Protein AF-A0A3A5JLV2-F1 (afdb_monomer_lite)

Radius of gyration: 16.09 Å; chains: 1; bounding box: 44×20×52 Å

Foldseek 3Di:
DDDDDDPPPDPDVVVVVVVVVVVVVVCVVVVHDDADKDWADDPDPPDDTDIDGDDDDDPDPD

Secondary structure (DSSP, 8-state):
-PPPPPTTS-S-HHHHHHHHHHHHHHHHHTT----EEEEE--SSTTSPPEEEEE--------

Sequence (62 aa):
MTTPYHPDDLADRDDFEAHLQHLVAVARDNDIPIEGAYHVRSSEPEEPDYQVEISEIAPGNT

Structure (mmCIF, N/CA/C/O backbone):
data_AF-A0A3A5JLV2-F1
#
_entry.id   AF-A0A3A5JLV2-F1
#
loop_
_atom_site.group_PDB
_atom_site.id
_atom_site.type_symbol
_atom_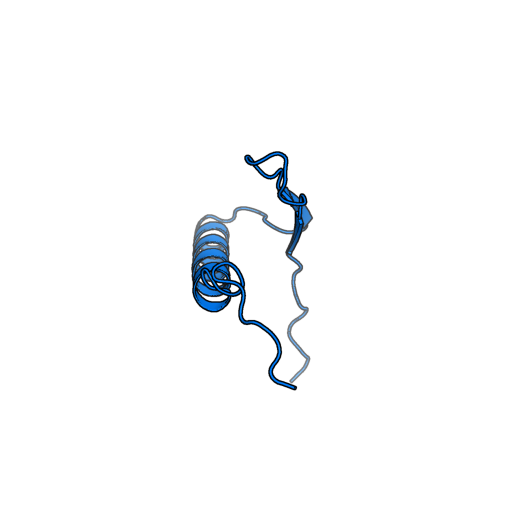site.label_atom_id
_atom_site.label_alt_id
_atom_site.label_comp_id
_atom_site.label_asym_id
_atom_site.label_entity_id
_atom_site.label_seq_id
_atom_site.pdbx_PDB_ins_code
_atom_site.Cartn_x
_atom_site.Cartn_y
_atom_site.Cartn_z
_atom_site.occupancy
_atom_site.B_iso_or_equiv
_atom_site.auth_seq_id
_atom_site.auth_comp_id
_atom_site.auth_asym_id
_atom_site.auth_atom_id
_atom_site.pdbx_PDB_model_num
ATOM 1 N N . MET A 1 1 ? -2.385 -4.338 -38.297 1.00 39.81 1 MET A N 1
ATOM 2 C CA . MET A 1 1 ? -1.183 -4.113 -37.470 1.00 39.81 1 MET A CA 1
ATOM 3 C C . MET A 1 1 ? -1.523 -4.633 -36.091 1.00 39.81 1 MET A C 1
ATOM 5 O O . MET A 1 1 ? -2.433 -4.094 -35.481 1.00 39.81 1 MET A O 1
ATOM 9 N N . THR A 1 2 ? -0.928 -5.746 -35.679 1.00 44.06 2 THR A N 1
ATOM 10 C CA . THR A 1 2 ? -1.142 -6.334 -34.352 1.00 44.06 2 THR A CA 1
ATOM 11 C C . THR A 1 2 ? -0.058 -5.787 -33.434 1.00 44.06 2 THR A C 1
ATOM 13 O O . THR A 1 2 ? 1.124 -5.923 -33.748 1.00 44.06 2 THR A O 1
ATOM 16 N N . THR A 1 3 ? -0.448 -5.112 -32.358 1.00 46.75 3 THR A N 1
ATOM 17 C CA . THR A 1 3 ? 0.461 -4.689 -31.287 1.00 46.75 3 THR A CA 1
ATOM 18 C C . THR A 1 3 ? 1.210 -5.915 -30.757 1.00 46.75 3 THR A C 1
ATOM 20 O O . THR A 1 3 ? 0.565 -6.938 -30.514 1.00 46.75 3 THR A O 1
ATOM 23 N N . PRO A 1 4 ? 2.548 -5.879 -30.626 1.00 49.41 4 PRO A N 1
ATOM 24 C CA . PRO A 1 4 ? 3.266 -6.986 -30.018 1.00 49.41 4 PRO A CA 1
ATOM 25 C C . PRO A 1 4 ? 2.925 -7.027 -28.526 1.00 49.41 4 PRO A C 1
ATOM 27 O O . PRO A 1 4 ? 3.084 -6.036 -27.822 1.00 49.41 4 PRO A O 1
ATOM 30 N N . TYR A 1 5 ? 2.422 -8.175 -28.084 1.00 44.84 5 TYR A N 1
ATOM 31 C CA . TYR A 1 5 ? 2.270 -8.542 -26.681 1.00 44.84 5 TYR A CA 1
ATOM 32 C C . TYR A 1 5 ? 3.665 -8.712 -26.061 1.00 44.84 5 TYR A C 1
ATOM 34 O O . TYR A 1 5 ? 4.470 -9.475 -26.607 1.00 44.84 5 TYR A O 1
ATOM 42 N N . HIS A 1 6 ? 3.961 -7.981 -24.981 1.00 45.78 6 HIS A N 1
ATOM 43 C CA . HIS A 1 6 ? 5.171 -8.171 -24.181 1.00 45.78 6 HIS A CA 1
ATOM 44 C C . HIS A 1 6 ? 4.850 -9.129 -23.020 1.00 45.78 6 HIS A C 1
ATOM 46 O O . HIS A 1 6 ? 3.803 -8.987 -22.392 1.00 45.78 6 HIS A O 1
ATOM 52 N N . PRO A 1 7 ? 5.706 -10.122 -22.738 1.00 49.88 7 PRO A N 1
ATOM 53 C CA . PRO A 1 7 ? 5.426 -11.164 -21.747 1.00 49.88 7 PRO A CA 1
ATOM 54 C C . PRO A 1 7 ? 5.366 -10.682 -20.279 1.00 49.88 7 PRO A C 1
ATOM 56 O O . PRO A 1 7 ? 4.963 -11.472 -19.433 1.00 49.88 7 PRO A O 1
ATOM 59 N N . ASP A 1 8 ? 5.686 -9.410 -20.000 1.00 49.22 8 ASP A N 1
ATOM 60 C CA . ASP A 1 8 ? 5.674 -8.763 -18.671 1.00 49.22 8 ASP A CA 1
ATOM 61 C C . ASP A 1 8 ? 4.465 -7.826 -18.432 1.00 49.22 8 ASP A C 1
ATOM 63 O O . ASP A 1 8 ? 4.381 -7.156 -17.407 1.00 49.22 8 ASP A O 1
ATOM 67 N N . ASP A 1 9 ? 3.499 -7.754 -19.358 1.00 47.69 9 ASP A N 1
ATOM 68 C CA . ASP A 1 9 ? 2.370 -6.805 -19.268 1.00 47.69 9 ASP A CA 1
ATOM 69 C C . ASP A 1 9 ? 1.315 -7.149 -18.184 1.00 47.69 9 ASP A C 1
ATOM 71 O O . ASP A 1 9 ? 0.475 -6.305 -17.879 1.00 47.69 9 ASP A O 1
ATOM 75 N N . LEU A 1 10 ? 1.318 -8.357 -17.597 1.00 49.28 10 LEU A N 1
ATOM 76 C CA . LEU A 1 10 ? 0.359 -8.811 -16.570 1.00 49.28 10 LEU A CA 1
ATOM 77 C C . LEU A 1 10 ? 0.927 -9.990 -15.748 1.00 49.28 10 LEU A C 1
ATOM 79 O O . LEU A 1 10 ? 0.505 -11.129 -15.918 1.00 49.28 10 LEU A O 1
ATOM 83 N N . ALA A 1 11 ? 1.858 -9.731 -14.835 1.00 55.09 11 ALA A N 1
ATOM 84 C CA . ALA A 1 11 ? 2.129 -10.642 -13.722 1.00 55.09 11 ALA A CA 1
ATOM 85 C C . ALA A 1 11 ? 1.707 -9.984 -12.402 1.00 55.09 11 ALA A C 1
ATOM 87 O O . ALA A 1 11 ? 2.533 -9.499 -11.641 1.00 55.09 11 ALA A O 1
ATOM 88 N N . ASP A 1 12 ? 0.439 -9.838 -12.056 1.00 67.31 12 ASP A N 1
ATOM 89 C CA . ASP A 1 12 ? -0.836 -9.922 -12.762 1.00 67.31 12 ASP A CA 1
ATOM 90 C C . ASP A 1 12 ? -1.634 -8.856 -12.008 1.00 67.31 12 ASP A C 1
ATOM 92 O O . ASP A 1 12 ? -1.637 -8.854 -10.773 1.00 67.31 12 ASP A O 1
ATOM 96 N N . ARG A 1 13 ? -2.171 -7.837 -12.679 1.00 69.69 13 ARG A N 1
ATOM 97 C CA . ARG A 1 13 ? -2.738 -6.675 -11.970 1.00 69.69 13 ARG A CA 1
ATOM 98 C C . ARG A 1 13 ? -3.771 -7.108 -10.923 1.00 69.69 13 ARG A C 1
ATOM 100 O O . ARG A 1 13 ? -3.809 -6.544 -9.832 1.00 69.69 13 ARG A O 1
ATOM 107 N N . ASP A 1 14 ? -4.540 -8.138 -11.250 1.00 73.62 14 ASP A N 1
ATOM 108 C CA . ASP A 1 14 ? -5.521 -8.748 -10.361 1.00 73.62 14 ASP A CA 1
ATOM 109 C C . ASP A 1 14 ? -4.861 -9.410 -9.134 1.00 73.62 14 ASP A C 1
ATOM 111 O O . ASP A 1 14 ? -5.365 -9.272 -8.019 1.00 73.62 14 ASP A O 1
ATOM 115 N N . ASP A 1 15 ? -3.698 -10.050 -9.294 1.00 76.00 15 ASP A N 1
ATOM 116 C CA . ASP A 1 15 ? -2.922 -10.632 -8.188 1.00 76.00 15 ASP A CA 1
ATOM 117 C C . ASP A 1 15 ? -2.312 -9.559 -7.277 1.00 76.00 15 ASP A C 1
ATOM 119 O O . ASP A 1 15 ? -2.278 -9.724 -6.051 1.00 76.00 15 ASP A O 1
ATOM 123 N N . PHE A 1 16 ? -1.850 -8.443 -7.852 1.00 77.56 16 PHE A N 1
ATOM 124 C CA . PHE A 1 16 ? -1.392 -7.285 -7.084 1.00 77.56 16 PHE A CA 1
ATOM 125 C C . PHE A 1 16 ? -2.550 -6.656 -6.301 1.00 77.56 16 PHE A C 1
ATOM 127 O O . PHE A 1 16 ? -2.423 -6.413 -5.099 1.00 77.56 16 PHE A O 1
ATOM 134 N N . GLU A 1 17 ? -3.696 -6.436 -6.952 1.00 82.38 17 GLU A N 1
ATOM 135 C CA . GLU A 1 17 ? -4.894 -5.891 -6.311 1.00 82.38 17 GLU A CA 1
ATOM 136 C C . GLU A 1 17 ? -5.390 -6.815 -5.183 1.00 82.38 17 GLU A C 1
ATOM 138 O O . GLU A 1 17 ? -5.689 -6.333 -4.087 1.00 82.38 17 GLU A O 1
ATOM 143 N N . ALA A 1 18 ? -5.398 -8.137 -5.389 1.00 84.00 18 ALA A N 1
ATOM 144 C CA . ALA A 1 18 ? -5.784 -9.115 -4.372 1.00 84.00 18 ALA A CA 1
ATOM 145 C C . ALA A 1 18 ? -4.836 -9.114 -3.158 1.00 84.00 18 ALA A C 1
ATOM 147 O O . ALA A 1 18 ? -5.293 -9.102 -2.009 1.00 84.00 18 ALA A O 1
ATOM 148 N N . HIS A 1 19 ? -3.519 -9.074 -3.385 1.00 84.12 19 HIS A N 1
ATOM 149 C CA . HIS A 1 19 ? -2.542 -8.973 -2.297 1.00 84.12 19 HIS A CA 1
ATOM 150 C C . HIS A 1 19 ? -2.662 -7.656 -1.533 1.00 84.12 19 HIS A C 1
ATOM 152 O O . HIS A 1 19 ? -2.633 -7.656 -0.300 1.00 84.12 19 HIS A O 1
ATOM 158 N N . LEU A 1 20 ? -2.830 -6.537 -2.242 1.00 84.75 20 LEU A N 1
ATOM 159 C CA . LEU A 1 20 ? -2.996 -5.229 -1.620 1.00 84.75 20 LEU A CA 1
ATOM 160 C C . LEU A 1 20 ? -4.258 -5.194 -0.749 1.00 84.75 20 LEU A C 1
ATOM 162 O O . LEU A 1 20 ? -4.200 -4.745 0.394 1.00 84.75 20 LEU A O 1
ATOM 166 N N . GLN A 1 21 ? -5.377 -5.732 -1.241 1.00 86.12 21 GLN A N 1
ATOM 167 C CA . GLN A 1 21 ? -6.613 -5.856 -0.462 1.00 86.12 21 GLN A CA 1
ATOM 168 C C . GLN A 1 21 ? -6.417 -6.701 0.802 1.00 86.12 21 GLN A C 1
ATOM 170 O O . GLN A 1 21 ? -6.898 -6.324 1.873 1.00 86.12 21 GLN A O 1
ATOM 175 N N . HIS A 1 22 ? -5.688 -7.816 0.703 1.00 88.44 22 HIS A N 1
ATOM 176 C CA . HIS A 1 22 ? -5.387 -8.658 1.858 1.00 88.44 22 HIS A CA 1
ATOM 177 C C . HIS A 1 22 ? -4.548 -7.917 2.909 1.00 88.44 22 HIS A C 1
ATOM 179 O O . HIS A 1 22 ? -4.886 -7.936 4.092 1.00 88.44 22 HIS A O 1
ATOM 185 N N . 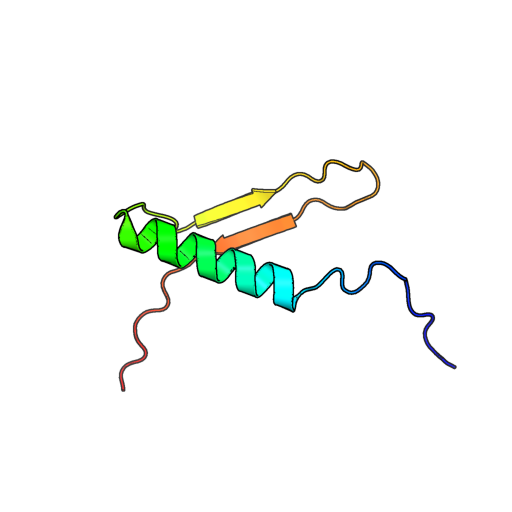LEU A 1 23 ? -3.495 -7.211 2.490 1.00 86.19 23 LEU A N 1
ATOM 186 C CA . LEU A 1 23 ? -2.643 -6.426 3.390 1.00 86.19 23 LEU A CA 1
ATOM 187 C C . LEU A 1 23 ? -3.420 -5.305 4.087 1.00 86.19 23 LEU A C 1
ATOM 189 O O . LEU A 1 23 ? -3.273 -5.108 5.293 1.00 86.19 23 LEU A O 1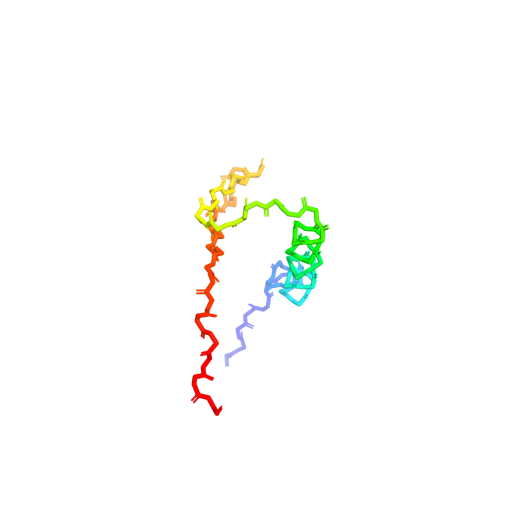
ATOM 193 N N . VAL A 1 24 ? -4.285 -4.608 3.346 1.00 87.12 24 VAL A N 1
ATOM 194 C CA . VAL A 1 24 ? -5.172 -3.573 3.892 1.00 87.12 24 VAL A CA 1
ATOM 195 C C . VAL A 1 24 ? -6.103 -4.155 4.959 1.00 87.12 24 VAL A C 1
ATOM 197 O O . VAL A 1 24 ? -6.276 -3.547 6.015 1.00 87.12 24 VAL A O 1
ATOM 200 N N . ALA A 1 25 ? -6.689 -5.332 4.715 1.00 88.38 25 ALA A N 1
ATOM 201 C CA . ALA A 1 25 ? -7.553 -6.000 5.685 1.00 88.38 25 ALA A CA 1
ATOM 202 C C . ALA A 1 25 ? -6.793 -6.373 6.968 1.00 88.38 25 ALA A C 1
ATOM 204 O O . ALA A 1 25 ? -7.239 -6.035 8.061 1.00 88.38 25 ALA A O 1
ATOM 205 N N . VAL A 1 26 ? -5.607 -6.977 6.841 1.00 90.25 26 VAL A N 1
ATOM 206 C CA . VAL A 1 26 ? -4.768 -7.347 7.993 1.00 90.25 26 VAL A CA 1
ATOM 207 C C . VAL A 1 26 ? -4.375 -6.121 8.816 1.00 90.25 26 VAL A C 1
ATOM 209 O O . VAL A 1 26 ? -4.424 -6.164 10.044 1.00 90.25 26 VAL A O 1
ATOM 212 N N . ALA A 1 27 ? -3.999 -5.018 8.169 1.00 87.56 27 ALA A N 1
ATOM 213 C CA . ALA A 1 27 ? -3.653 -3.793 8.877 1.00 87.56 27 ALA A CA 1
ATOM 214 C C . ALA A 1 27 ? -4.841 -3.226 9.668 1.00 87.56 27 ALA A C 1
ATOM 216 O O . ALA A 1 27 ? -4.674 -2.862 10.831 1.00 87.56 27 ALA A O 1
ATOM 217 N N . ARG A 1 28 ? -6.043 -3.227 9.075 1.00 87.31 28 ARG A N 1
ATOM 218 C CA . ARG A 1 28 ? -7.280 -2.809 9.753 1.00 87.31 28 ARG A CA 1
ATOM 219 C C . ARG A 1 28 ? -7.607 -3.688 10.957 1.00 87.31 28 ARG A C 1
ATOM 221 O O . ARG A 1 28 ? -7.905 -3.155 12.019 1.00 87.31 28 ARG A O 1
ATOM 228 N N . ASP A 1 29 ? -7.487 -5.007 10.819 1.00 94.00 29 ASP A N 1
ATOM 229 C CA . ASP A 1 29 ? -7.735 -5.956 11.914 1.00 94.00 29 ASP A CA 1
ATOM 230 C C . ASP A 1 29 ? -6.772 -5.761 13.100 1.00 94.00 29 ASP A C 1
ATOM 232 O O . ASP A 1 29 ? -7.093 -6.127 14.230 1.00 94.00 29 ASP A O 1
ATOM 236 N N . ASN A 1 30 ? -5.598 -5.172 12.853 1.00 93.25 30 ASN A N 1
ATOM 237 C CA . ASN A 1 30 ? -4.575 -4.899 13.862 1.00 93.25 30 ASN A CA 1
ATOM 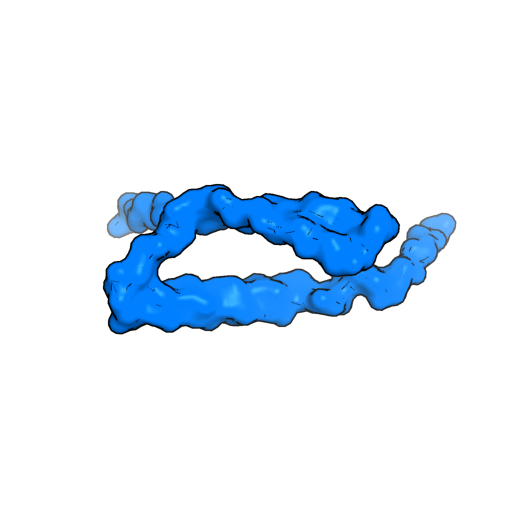238 C C . ASN A 1 30 ? -4.512 -3.420 14.297 1.00 93.25 30 ASN A C 1
ATOM 240 O O . ASN A 1 30 ? -3.573 -3.054 15.001 1.00 93.25 30 ASN A O 1
ATOM 244 N N . ASP A 1 31 ? -5.475 -2.578 13.896 1.00 89.81 31 ASP A N 1
ATOM 245 C CA . ASP A 1 31 ? -5.506 -1.130 14.189 1.00 89.81 31 ASP A CA 1
ATOM 246 C C . ASP A 1 31 ? -4.234 -0.385 13.720 1.00 89.81 31 ASP A C 1
ATOM 248 O O . ASP A 1 31 ? -3.773 0.584 14.324 1.00 89.81 31 ASP A O 1
ATOM 252 N N . ILE A 1 32 ? -3.620 -0.861 12.631 1.00 88.81 32 ILE A N 1
ATOM 253 C CA . ILE A 1 32 ? -2.418 -0.258 12.054 1.00 88.81 32 ILE A CA 1
ATOM 254 C C . ILE A 1 32 ? -2.842 0.828 11.053 1.00 88.81 32 ILE A C 1
ATOM 256 O O . ILE A 1 32 ? -3.513 0.514 10.064 1.00 88.81 32 ILE A O 1
ATOM 260 N N . PRO A 1 33 ? -2.422 2.094 11.237 1.00 84.56 33 PRO A N 1
ATOM 261 C CA . PRO A 1 33 ? -2.676 3.147 10.262 1.00 84.56 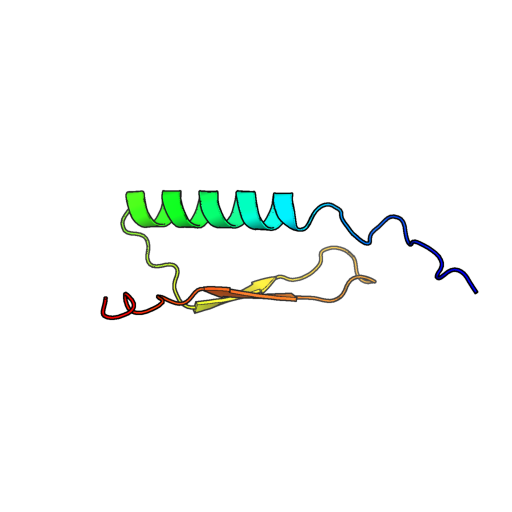33 PRO A CA 1
ATOM 262 C C . PRO A 1 33 ? -1.841 2.916 8.993 1.00 84.56 33 PRO A C 1
ATOM 264 O O . PRO A 1 33 ? -0.616 2.804 9.055 1.00 84.56 33 PRO A O 1
ATOM 267 N N . ILE A 1 34 ? -2.511 2.859 7.841 1.00 85.12 34 ILE A N 1
ATOM 268 C CA . ILE A 1 34 ? -1.913 2.573 6.519 1.00 85.12 34 ILE A CA 1
ATOM 269 C C . ILE A 1 34 ? -2.180 3.663 5.477 1.00 85.12 34 ILE A C 1
ATOM 271 O O . ILE A 1 34 ? -1.945 3.467 4.288 1.00 85.12 34 ILE A O 1
ATOM 275 N N . GLU A 1 35 ? -2.732 4.795 5.896 1.00 88.00 35 GLU A N 1
ATOM 276 C CA . GLU A 1 35 ? -2.981 5.912 4.993 1.00 88.00 35 GLU A CA 1
ATOM 277 C C . GLU A 1 35 ? -1.664 6.585 4.607 1.00 88.00 35 GLU A C 1
ATOM 279 O O . GLU A 1 35 ? -0.829 6.886 5.465 1.00 88.00 35 GLU A O 1
ATOM 284 N N . GLY A 1 36 ? -1.488 6.852 3.315 1.00 86.25 36 GLY A N 1
ATOM 285 C CA . GLY A 1 36 ? -0.324 7.568 2.815 1.00 86.25 36 GLY A CA 1
ATOM 286 C C . GLY A 1 36 ? 0.153 7.123 1.439 1.00 86.25 36 GLY A C 1
ATOM 287 O O . GLY A 1 36 ? -0.459 6.299 0.759 1.00 86.25 36 GLY A O 1
ATOM 288 N N . ALA A 1 37 ? 1.281 7.710 1.041 1.00 86.62 37 ALA A N 1
ATOM 289 C CA . ALA A 1 37 ? 1.984 7.406 -0.196 1.00 86.62 37 ALA A CA 1
ATOM 290 C C . ALA A 1 37 ? 3.252 6.599 0.101 1.00 86.62 37 ALA A C 1
ATOM 292 O O . ALA A 1 37 ? 4.131 7.044 0.842 1.00 86.62 37 ALA A O 1
ATOM 293 N N . TYR A 1 38 ? 3.357 5.430 -0.519 1.00 84.75 38 TYR A N 1
ATOM 294 C CA . TYR A 1 38 ? 4.459 4.492 -0.359 1.00 84.75 38 TYR A CA 1
ATOM 295 C C . TYR A 1 38 ? 5.259 4.426 -1.657 1.00 84.75 38 TYR A C 1
ATOM 297 O O . TYR A 1 38 ? 4.727 4.077 -2.709 1.00 84.75 38 TYR A O 1
ATOM 305 N N . HIS A 1 39 ? 6.543 4.783 -1.589 1.00 86.75 39 HIS A N 1
ATOM 306 C CA . HIS A 1 39 ? 7.473 4.661 -2.714 1.00 86.75 39 HIS A CA 1
ATOM 307 C C . HIS A 1 39 ? 8.125 3.289 -2.697 1.00 86.75 39 HIS A C 1
ATOM 309 O O . HIS A 1 39 ? 8.811 2.941 -1.735 1.00 86.75 39 HIS A O 1
ATOM 315 N N . VAL A 1 40 ? 7.937 2.538 -3.775 1.00 84.62 40 VAL A N 1
ATOM 316 C CA . VAL A 1 40 ? 8.552 1.231 -3.966 1.00 84.62 40 VAL A CA 1
ATOM 317 C C . VAL A 1 40 ? 9.680 1.378 -4.972 1.00 84.62 40 VAL A C 1
ATOM 319 O O . VAL A 1 40 ? 9.487 1.896 -6.072 1.00 84.62 40 VAL A O 1
ATOM 322 N N . ARG A 1 41 ? 10.876 0.962 -4.552 1.00 86.69 41 ARG A N 1
ATOM 323 C CA . ARG A 1 41 ? 12.055 0.939 -5.414 1.00 86.69 41 ARG A CA 1
ATOM 324 C C . ARG A 1 41 ? 12.135 -0.401 -6.114 1.00 86.69 41 ARG A C 1
ATOM 326 O O . ARG A 1 41 ? 12.067 -1.434 -5.443 1.00 86.69 41 ARG A O 1
ATOM 333 N N . SER A 1 42 ? 12.305 -0.373 -7.425 1.00 83.56 42 SER A N 1
ATOM 334 C CA . SER A 1 42 ? 12.480 -1.596 -8.197 1.00 83.56 42 SER A CA 1
ATOM 335 C C . SER A 1 42 ? 13.848 -2.202 -7.893 1.00 83.56 42 SER A C 1
ATOM 337 O O . SER A 1 42 ? 14.841 -1.498 -7.691 1.00 83.56 42 SER A O 1
ATOM 339 N N . SER A 1 43 ? 13.888 -3.528 -7.772 1.00 82.50 43 SER A N 1
ATOM 340 C CA . SER A 1 43 ? 15.146 -4.245 -7.506 1.00 82.50 43 SER A CA 1
ATOM 341 C C . SER A 1 43 ? 15.980 -4.406 -8.778 1.00 82.50 43 SER A C 1
ATOM 343 O O . SER A 1 43 ? 17.188 -4.637 -8.702 1.00 82.50 43 SER A O 1
ATOM 345 N N . GLU A 1 44 ? 15.335 -4.257 -9.933 1.00 82.62 44 GLU A N 1
ATOM 346 C CA . GLU A 1 44 ? 15.923 -4.360 -11.259 1.00 82.62 44 GLU A CA 1
ATOM 347 C C . GLU A 1 44 ? 16.165 -2.951 -11.823 1.00 82.62 44 GLU A C 1
ATOM 349 O O . GLU A 1 44 ? 15.259 -2.120 -11.825 1.00 82.62 44 GLU A O 1
ATOM 354 N N . PRO A 1 45 ? 17.391 -2.634 -12.278 1.00 79.88 45 PRO A N 1
ATOM 355 C CA . PRO A 1 45 ? 17.765 -1.274 -12.670 1.00 79.88 45 PRO A CA 1
ATOM 356 C C . PRO A 1 45 ? 17.096 -0.790 -13.965 1.00 79.88 45 PRO A C 1
ATOM 358 O O . PRO A 1 45 ? 17.126 0.406 -14.256 1.00 79.88 45 PRO A O 1
ATOM 361 N N . GLU A 1 46 ? 16.546 -1.705 -14.761 1.00 87.75 46 GLU A N 1
ATOM 362 C CA . GLU A 1 46 ? 15.795 -1.411 -15.985 1.00 87.75 46 GLU A CA 1
ATOM 363 C C . GLU A 1 46 ? 14.296 -1.189 -15.749 1.00 87.75 46 GLU A C 1
ATOM 365 O O . GLU A 1 46 ? 13.615 -0.658 -16.628 1.00 87.75 46 GLU A O 1
ATOM 370 N N . GLU A 1 47 ? 13.797 -1.522 -14.558 1.00 82.25 47 GLU A N 1
ATOM 371 C CA . GLU A 1 47 ? 12.403 -1.321 -14.188 1.00 82.25 47 GLU A CA 1
ATOM 372 C C . GLU A 1 47 ? 12.193 0.034 -13.497 1.00 82.25 47 GLU A C 1
ATOM 374 O O . GLU A 1 47 ? 12.992 0.441 -12.647 1.00 82.25 47 GLU A O 1
ATOM 379 N N . PRO A 1 48 ? 11.115 0.768 -13.824 1.00 80.00 48 PRO A N 1
ATOM 380 C CA . PRO A 1 48 ? 10.819 2.029 -13.165 1.00 80.00 48 PRO A CA 1
ATOM 381 C C . PRO A 1 48 ? 10.346 1.800 -11.727 1.00 80.00 48 PRO A C 1
ATOM 383 O O . PRO A 1 48 ? 9.578 0.881 -11.448 1.00 80.00 48 PRO A O 1
ATOM 386 N N . ASP A 1 49 ? 10.743 2.695 -10.827 1.00 86.25 49 ASP A N 1
ATOM 387 C CA . ASP A 1 49 ? 10.135 2.800 -9.501 1.00 86.25 49 ASP A CA 1
ATOM 388 C C . ASP A 1 49 ? 8.644 3.160 -9.609 1.00 86.25 49 ASP A C 1
ATOM 390 O O . ASP A 1 49 ? 8.222 3.850 -10.544 1.00 86.25 49 ASP A O 1
ATOM 394 N N . TYR A 1 50 ? 7.851 2.778 -8.606 1.00 83.25 50 TYR A N 1
ATOM 395 C CA . TYR A 1 50 ? 6.420 3.086 -8.561 1.00 83.25 50 TYR A CA 1
ATOM 396 C C . TYR A 1 50 ? 5.953 3.577 -7.185 1.00 83.25 50 TYR A C 1
ATOM 398 O O . TYR A 1 50 ? 6.621 3.412 -6.162 1.00 83.25 50 TYR A O 1
ATOM 406 N N . GLN A 1 51 ? 4.787 4.228 -7.164 1.00 87.81 51 GLN A N 1
ATOM 407 C CA . GLN A 1 51 ? 4.146 4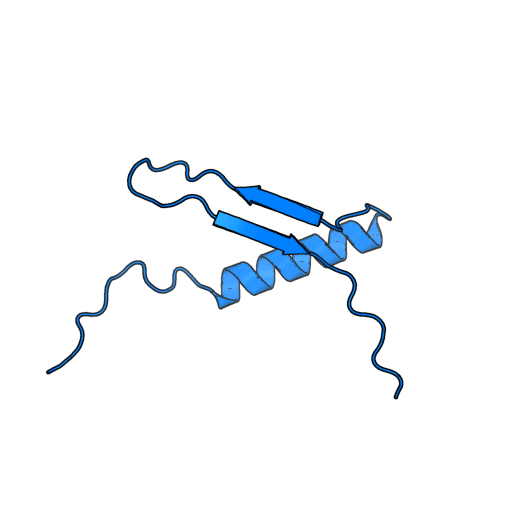.738 -5.952 1.00 87.81 51 GLN A CA 1
ATOM 408 C C . GLN A 1 51 ? 2.775 4.087 -5.768 1.00 87.81 51 GLN A C 1
ATOM 410 O O . GLN A 1 51 ? 1.984 4.025 -6.707 1.00 87.81 51 GLN A O 1
ATOM 415 N N . VAL A 1 52 ? 2.485 3.672 -4.536 1.00 85.00 52 VAL A N 1
ATOM 416 C CA . VAL A 1 52 ? 1.162 3.212 -4.101 1.00 85.00 52 VAL A CA 1
ATOM 417 C C . VAL A 1 52 ? 0.585 4.250 -3.145 1.00 85.00 52 VAL A C 1
ATOM 419 O O . VAL A 1 52 ? 1.239 4.621 -2.172 1.00 85.00 52 VAL A O 1
ATOM 422 N N . GLU A 1 53 ? -0.624 4.734 -3.415 1.00 87.94 53 GLU A N 1
ATOM 423 C CA . GLU A 1 53 ? -1.350 5.655 -2.536 1.00 87.94 53 GLU A CA 1
ATOM 424 C C . GLU A 1 53 ? -2.559 4.940 -1.931 1.00 87.94 53 GLU A C 1
ATOM 426 O O . GLU A 1 53 ? -3.379 4.372 -2.653 1.00 87.94 53 GLU A O 1
ATOM 431 N N . ILE A 1 54 ? -2.649 4.951 -0.601 1.00 86.38 54 ILE A N 1
ATOM 432 C CA . ILE A 1 54 ? -3.772 4.400 0.156 1.00 86.38 54 ILE A CA 1
ATOM 433 C C . ILE A 1 54 ? -4.459 5.563 0.867 1.00 86.38 54 ILE A C 1
ATOM 435 O O . ILE A 1 54 ? -3.842 6.259 1.676 1.00 86.38 54 ILE A O 1
ATOM 439 N N . SER A 1 55 ? -5.742 5.760 0.578 1.00 84.88 55 SER A N 1
ATOM 440 C CA . SER A 1 55 ? -6.565 6.812 1.178 1.00 84.88 55 SER A CA 1
ATOM 441 C C . SER A 1 55 ? -7.877 6.228 1.685 1.00 84.88 55 SER A C 1
ATOM 443 O O . SER A 1 55 ? -8.453 5.338 1.051 1.00 84.88 55 SER A O 1
ATOM 445 N N . GLU A 1 56 ? -8.391 6.747 2.798 1.00 79.44 56 GLU A N 1
ATOM 446 C CA . GLU A 1 56 ? -9.772 6.492 3.180 1.00 79.44 56 GLU A CA 1
ATOM 447 C C . GLU A 1 56 ? -10.716 7.204 2.205 1.00 79.44 56 GLU A C 1
ATOM 449 O O . GLU A 1 56 ? -10.685 8.423 2.017 1.00 79.44 56 GLU A O 1
ATOM 454 N N . ILE A 1 57 ? -11.576 6.421 1.558 1.00 72.06 57 ILE A N 1
ATOM 455 C CA . ILE A 1 57 ? -12.698 6.968 0.809 1.00 72.06 57 ILE A CA 1
ATOM 456 C C . ILE A 1 57 ? -13.787 7.215 1.843 1.00 72.06 57 ILE A C 1
ATOM 458 O O . ILE A 1 57 ? -14.281 6.258 2.443 1.00 72.06 57 ILE A O 1
ATOM 462 N N . ALA A 1 58 ? -14.156 8.479 2.063 1.00 64.12 58 ALA A N 1
ATOM 463 C CA . ALA A 1 58 ? -15.299 8.795 2.912 1.00 64.12 58 ALA A CA 1
ATOM 464 C C . ALA A 1 58 ? -16.496 7.935 2.463 1.00 64.12 58 ALA A C 1
ATOM 466 O O . ALA A 1 58 ? -16.738 7.852 1.251 1.00 64.12 58 ALA A O 1
ATOM 467 N N . PRO A 1 59 ? -17.231 7.281 3.385 1.00 58.69 59 PRO A N 1
ATOM 468 C CA . PRO A 1 59 ? -18.380 6.478 3.003 1.00 58.69 59 PRO A CA 1
ATOM 469 C C . PRO A 1 59 ? -19.321 7.366 2.193 1.00 58.69 59 PRO A C 1
ATOM 471 O O . PRO A 1 59 ? -19.789 8.402 2.672 1.00 58.69 59 PRO A O 1
ATOM 474 N N . GLY A 1 60 ? -19.519 6.997 0.926 1.00 53.53 60 GLY A N 1
ATOM 475 C CA . GLY A 1 60 ? -20.399 7.720 0.024 1.00 53.53 60 GLY A CA 1
ATOM 476 C C . GLY A 1 60 ? -21.771 7.804 0.671 1.00 53.53 60 GLY A C 1
ATOM 477 O O . GLY A 1 60 ? -22.390 6.773 0.920 1.00 53.53 60 GLY A O 1
ATOM 478 N N . ASN A 1 61 ? -22.197 9.027 0.984 1.00 48.38 61 ASN A N 1
ATOM 479 C CA . ASN A 1 61 ? -23.470 9.329 1.625 1.00 48.38 61 ASN A CA 1
ATOM 480 C C . ASN A 1 61 ? -24.600 8.669 0.804 1.00 48.38 61 ASN A C 1
ATOM 482 O O . ASN A 1 61 ? -24.957 9.184 -0.257 1.00 48.38 61 ASN A O 1
ATOM 486 N N . THR A 1 62 ? -25.087 7.508 1.251 1.00 48.88 62 THR A N 1
ATOM 487 C CA . THR A 1 62 ? -26.171 6.731 0.625 1.00 48.88 62 THR A CA 1
ATOM 488 C C . THR A 1 62 ? -27.317 6.607 1.607 1.00 48.88 62 THR A C 1
ATOM 490 O O . THR A 1 62 ? -27.039 6.264 2.778 1.00 48.88 62 THR A O 1
#

pLDDT: mean 75.27, std 16.05, range [39.81, 94.0]